Protein AF-F8IJ33-F1 (afdb_monomer_lite)

Foldseek 3Di:
DDEDFDPDPDDDQWDCPPPDTDGDDYDQQQADELVVLLVVLVVCLVVVHDDPVNLVSLLCSLSHHDPDSVVSLVSSLVSLVSPPDPVSSVSSLVSNLVRVPVRDDPVSVVVSVVSVVVVDVPVVVVVVVVVVVVVVVVVVVVVVVVVD

Organism: Alicyclobacillus acidocaldarius (strain 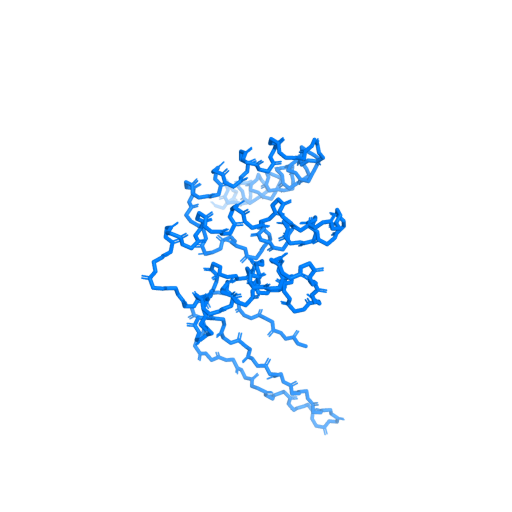Tc-4-1) (NCBI:txid1048834)

Structure (mmCIF, N/CA/C/O backbone):
data_AF-F8IJ33-F1
#
_entry.id   AF-F8IJ33-F1
#
loop_
_atom_site.group_PDB
_atom_site.id
_atom_site.type_symbol
_atom_site.label_atom_id
_atom_site.label_alt_id
_atom_site.label_comp_id
_atom_site.label_asym_id
_atom_site.label_entity_id
_atom_site.label_seq_id
_atom_site.pdbx_PDB_ins_code
_atom_site.Cartn_x
_atom_site.Cartn_y
_atom_site.Cartn_z
_atom_site.occupancy
_atom_site.B_iso_or_equiv
_atom_site.auth_seq_id
_atom_site.auth_comp_id
_atom_site.auth_asym_id
_atom_site.auth_atom_id
_atom_site.pdbx_PDB_model_num
ATOM 1 N N . MET A 1 1 ? 15.257 -14.973 -5.900 1.00 43.50 1 MET A N 1
ATOM 2 C CA . MET A 1 1 ? 14.514 -13.784 -6.366 1.00 43.50 1 MET A CA 1
ATOM 3 C C . MET A 1 1 ? 15.254 -12.565 -5.858 1.00 43.50 1 MET A C 1
ATOM 5 O O . MET A 1 1 ? 15.488 -12.499 -4.658 1.00 43.50 1 MET A O 1
ATOM 9 N N . VAL A 1 2 ? 15.665 -11.661 -6.744 1.00 46.25 2 VAL A N 1
ATOM 10 C CA . VAL A 1 2 ? 16.343 -10.414 -6.369 1.00 46.25 2 VAL A CA 1
ATOM 11 C C . VAL A 1 2 ? 15.430 -9.269 -6.791 1.00 46.25 2 VAL A C 1
ATOM 13 O O . VAL A 1 2 ? 15.011 -9.205 -7.944 1.00 46.25 2 VAL A O 1
ATOM 16 N N . LEU A 1 3 ? 15.061 -8.418 -5.836 1.00 44.53 3 LEU A N 1
ATOM 17 C CA . LEU A 1 3 ? 14.233 -7.240 -6.074 1.00 44.53 3 LEU A CA 1
ATOM 18 C C . LEU A 1 3 ? 15.138 -6.017 -6.169 1.00 44.53 3 LEU A C 1
ATOM 20 O O . LEU A 1 3 ? 15.855 -5.701 -5.222 1.00 44.53 3 LEU A O 1
ATOM 24 N N . TYR A 1 4 ? 15.076 -5.330 -7.305 1.00 48.44 4 TYR A N 1
ATOM 25 C CA . TYR A 1 4 ? 15.766 -4.065 -7.512 1.00 48.44 4 TYR A CA 1
ATOM 26 C C . TYR A 1 4 ? 14.774 -2.936 -7.248 1.00 48.44 4 TYR A C 1
ATOM 28 O O . TYR A 1 4 ? 13.715 -2.865 -7.872 1.00 48.44 4 TYR A O 1
ATOM 36 N N . HIS A 1 5 ? 15.121 -2.072 -6.302 1.00 41.69 5 HIS A N 1
ATOM 37 C CA . HIS A 1 5 ? 14.467 -0.789 -6.080 1.00 41.69 5 HIS A CA 1
ATOM 38 C C . HIS A 1 5 ? 15.508 0.303 -6.393 1.00 41.69 5 HIS A C 1
ATOM 40 O O . HIS A 1 5 ? 16.693 0.069 -6.150 1.00 41.69 5 HIS A O 1
ATOM 46 N N . ALA A 1 6 ? 15.073 1.421 -6.989 1.00 49.56 6 ALA A N 1
ATOM 47 C CA . ALA A 1 6 ? 15.847 2.465 -7.700 1.00 49.56 6 ALA A CA 1
ATOM 48 C C . ALA A 1 6 ? 15.898 2.309 -9.231 1.00 49.56 6 ALA A C 1
ATOM 50 O O . ALA A 1 6 ? 15.660 1.231 -9.773 1.00 49.56 6 ALA A O 1
ATOM 51 N N . SER A 1 7 ? 16.242 3.415 -9.908 1.00 45.44 7 SER A N 1
ATOM 52 C CA . SER A 1 7 ? 16.394 3.639 -11.360 1.00 45.44 7 SER A CA 1
ATOM 53 C C . SER A 1 7 ? 17.468 2.772 -12.046 1.00 45.44 7 SER A C 1
ATOM 55 O O . SER A 1 7 ? 18.279 3.266 -12.827 1.00 45.44 7 SER A O 1
ATOM 57 N N . ILE A 1 8 ? 17.516 1.480 -11.743 1.00 47.72 8 ILE A N 1
ATOM 58 C CA . ILE A 1 8 ? 18.382 0.499 -12.386 1.00 47.72 8 ILE A CA 1
ATOM 59 C C . ILE A 1 8 ? 17.578 -0.107 -13.533 1.00 47.72 8 ILE A C 1
ATOM 61 O O . ILE A 1 8 ? 16.567 -0.768 -13.317 1.00 47.72 8 ILE A O 1
ATOM 65 N N . SER A 1 9 ? 18.013 0.154 -14.763 1.00 47.69 9 SER A N 1
ATOM 66 C CA . SER A 1 9 ? 17.346 -0.283 -15.997 1.00 47.69 9 SER A CA 1
ATOM 67 C C . SER A 1 9 ? 17.804 -1.659 -16.494 1.00 47.69 9 SER A C 1
ATOM 69 O O . SER A 1 9 ? 17.198 -2.205 -17.412 1.00 47.69 9 SER A O 1
ATOM 71 N N . SER A 1 10 ? 18.852 -2.234 -15.895 1.00 43.72 10 SER A N 1
ATOM 72 C CA . SER A 1 10 ? 19.339 -3.582 -16.208 1.00 43.72 10 SER A CA 1
ATOM 73 C C . SER A 1 10 ? 20.261 -4.118 -15.111 1.00 43.72 10 SER A C 1
ATOM 75 O O . SER A 1 10 ? 21.110 -3.377 -14.616 1.00 43.72 10 SER A O 1
ATOM 77 N N . ALA A 1 11 ? 20.163 -5.410 -14.803 1.00 52.19 11 ALA A N 1
ATOM 78 C CA . ALA A 1 11 ? 21.151 -6.153 -14.023 1.00 52.19 11 ALA A CA 1
ATOM 79 C C . ALA A 1 11 ? 21.454 -7.493 -14.727 1.00 52.19 11 ALA A C 1
ATOM 81 O O . ALA A 1 11 ? 20.602 -7.971 -15.480 1.00 52.19 11 ALA A O 1
ATOM 82 N N . PRO A 1 12 ? 22.643 -8.100 -14.542 1.00 48.69 12 PRO A N 1
ATOM 83 C CA . PRO A 1 12 ? 22.993 -9.353 -15.211 1.00 48.69 12 PRO A CA 1
ATOM 84 C C . PRO A 1 12 ? 22.049 -10.488 -14.788 1.00 48.69 12 PRO A C 1
ATOM 86 O O . PRO A 1 12 ? 21.904 -10.762 -13.599 1.00 48.69 12 PRO A O 1
ATOM 89 N N . GLU A 1 13 ? 21.402 -11.138 -15.755 1.00 49.44 13 GLU A N 1
ATOM 90 C CA . GLU A 1 13 ? 20.425 -12.218 -15.519 1.00 49.44 13 GLU A CA 1
ATOM 91 C C . GLU A 1 13 ? 21.086 -13.579 -15.248 1.00 49.44 13 GLU A C 1
ATOM 93 O O . GLU A 1 13 ? 20.444 -14.482 -14.713 1.00 49.44 13 GLU A O 1
ATOM 98 N N . GLU A 1 14 ? 22.372 -13.733 -15.580 1.00 46.41 14 GLU A N 1
ATOM 99 C CA . GLU A 1 14 ? 23.134 -14.967 -15.386 1.00 46.41 14 GLU A CA 1
ATOM 100 C C . GLU A 1 14 ? 24.520 -14.685 -14.794 1.00 46.41 14 GLU A C 1
ATOM 102 O O . GLU A 1 14 ? 25.297 -13.888 -15.323 1.00 46.41 14 GLU A O 1
ATOM 107 N N . LEU A 1 15 ? 24.851 -15.394 -13.712 1.00 48.28 15 LEU A N 1
ATOM 108 C CA . LEU A 1 15 ? 26.221 -15.567 -13.237 1.00 48.28 15 LEU A CA 1
ATOM 109 C C . LEU A 1 15 ? 26.611 -17.035 -13.445 1.00 48.28 15 LEU A C 1
ATOM 111 O O . LEU A 1 15 ? 26.056 -17.935 -12.812 1.00 48.28 15 LEU A O 1
ATOM 115 N N . ASN A 1 16 ? 27.563 -17.272 -14.347 1.00 50.47 16 ASN A N 1
ATOM 116 C CA . ASN A 1 16 ? 28.103 -18.596 -14.640 1.00 50.47 16 ASN A CA 1
ATOM 117 C C . ASN A 1 16 ? 29.527 -18.704 -14.075 1.00 50.47 16 ASN A C 1
ATOM 119 O O . ASN A 1 16 ? 30.444 -18.060 -14.580 1.00 50.47 16 ASN A O 1
ATOM 123 N N . ILE A 1 17 ? 29.706 -19.521 -13.032 1.00 58.38 17 ILE A N 1
ATOM 124 C CA . ILE A 1 17 ? 31.014 -19.784 -12.397 1.00 58.38 17 ILE A CA 1
ATOM 125 C C . ILE A 1 17 ? 31.598 -21.153 -12.790 1.00 58.38 17 ILE A C 1
ATOM 127 O O . ILE A 1 17 ? 32.431 -21.714 -12.083 1.00 58.38 17 ILE A O 1
ATOM 131 N N . GLY A 1 18 ? 31.147 -21.726 -13.908 1.00 48.03 18 GLY A N 1
ATOM 132 C CA . GLY A 1 18 ? 31.645 -22.986 -14.466 1.00 48.03 18 GLY A CA 1
ATOM 133 C C . GLY A 1 18 ? 30.979 -24.248 -13.903 1.00 48.03 18 GLY A C 1
ATOM 134 O O . GLY A 1 18 ? 30.666 -25.148 -14.674 1.00 48.03 18 GLY A O 1
ATOM 135 N N . THR A 1 19 ? 30.711 -24.322 -12.594 1.00 47.31 19 THR A N 1
ATOM 136 C CA . THR A 1 19 ? 30.052 -25.485 -11.947 1.00 47.31 19 THR A CA 1
ATOM 137 C C . THR A 1 19 ? 28.622 -25.216 -11.476 1.00 47.31 19 THR A C 1
ATOM 139 O O . THR A 1 19 ? 27.920 -26.145 -11.081 1.00 47.31 19 THR A O 1
ATOM 142 N N . ALA A 1 20 ? 28.173 -23.962 -11.535 1.00 40.56 20 ALA A N 1
ATOM 143 C CA . ALA A 1 20 ? 26.824 -23.550 -11.175 1.00 40.56 20 ALA A CA 1
ATOM 144 C C . ALA A 1 20 ? 26.345 -22.435 -12.113 1.00 40.56 20 ALA A C 1
ATOM 146 O O . ALA A 1 20 ? 27.091 -21.498 -12.411 1.00 40.56 20 ALA A O 1
ATOM 147 N N . LEU A 1 21 ? 25.091 -22.550 -12.553 1.00 38.50 21 LEU A N 1
ATOM 148 C CA . LEU A 1 21 ? 24.371 -21.509 -13.276 1.00 38.50 21 LEU A CA 1
ATOM 149 C C . LEU A 1 21 ? 23.413 -20.833 -12.293 1.00 38.50 21 LEU A C 1
ATOM 151 O O . LEU A 1 21 ? 22.469 -21.462 -11.816 1.00 38.50 21 LEU A O 1
ATOM 155 N N . TYR A 1 22 ? 23.661 -19.564 -11.981 1.00 41.53 22 TYR A N 1
ATOM 156 C CA . TYR A 1 22 ? 22.757 -18.756 -11.170 1.00 41.53 22 TYR A CA 1
ATOM 157 C C . TYR A 1 22 ? 21.974 -17.822 -12.094 1.00 41.53 22 TYR A C 1
ATOM 159 O O . TYR A 1 22 ? 22.545 -16.876 -12.635 1.00 41.53 22 TYR A O 1
ATOM 167 N N . ARG A 1 23 ? 20.684 -18.117 -12.303 1.00 42.41 23 ARG A N 1
ATOM 168 C CA . ARG A 1 23 ? 19.761 -17.277 -13.078 1.00 42.41 23 ARG A CA 1
ATOM 169 C C . ARG A 1 23 ? 18.936 -16.407 -12.134 1.00 42.41 23 ARG A C 1
ATOM 171 O O . ARG A 1 23 ? 18.274 -16.925 -11.233 1.00 42.41 23 ARG A O 1
ATOM 178 N N . VAL A 1 24 ? 18.967 -15.098 -12.350 1.00 49.56 24 VAL A N 1
ATOM 179 C CA . VAL A 1 24 ? 18.178 -14.116 -11.603 1.00 49.56 24 VAL A CA 1
ATOM 180 C C . VAL A 1 24 ? 17.129 -13.531 -12.532 1.00 49.56 24 VAL A C 1
ATOM 182 O O . VAL A 1 24 ? 17.457 -12.866 -13.507 1.00 49.56 24 VAL A O 1
ATOM 185 N N . GLU A 1 25 ? 15.856 -13.757 -12.219 1.00 44.00 25 GLU A N 1
ATOM 186 C CA . GLU A 1 25 ? 14.770 -12.990 -12.828 1.00 44.00 25 GLU A CA 1
ATOM 187 C C . GLU A 1 25 ? 14.699 -11.619 -12.151 1.00 44.00 25 GLU A C 1
ATOM 189 O O . GLU A 1 25 ? 14.348 -11.507 -10.971 1.00 44.00 25 GLU A O 1
ATOM 194 N N . ASN A 1 26 ? 15.073 -10.583 -12.898 1.00 49.16 26 ASN A N 1
ATOM 195 C CA . ASN A 1 26 ? 15.037 -9.201 -12.439 1.00 49.16 26 ASN A CA 1
ATOM 196 C C . ASN A 1 26 ? 13.633 -8.634 -12.667 1.00 49.16 26 ASN A C 1
ATOM 198 O O . ASN A 1 26 ? 13.186 -8.491 -13.804 1.00 49.16 26 ASN A O 1
ATOM 202 N N . VAL A 1 27 ? 12.927 -8.294 -11.587 1.00 59.06 27 VAL A N 1
ATOM 203 C CA . VAL A 1 27 ? 11.617 -7.636 -11.677 1.00 59.06 27 VAL A CA 1
ATOM 204 C C . VAL A 1 27 ? 11.803 -6.132 -11.524 1.00 59.06 27 VAL A C 1
ATOM 206 O O . VAL A 1 27 ? 12.122 -5.643 -10.442 1.00 59.06 27 VAL A O 1
ATOM 209 N N . PHE A 1 28 ? 11.564 -5.392 -12.604 1.00 72.00 28 PHE A N 1
ATOM 210 C CA . PHE A 1 28 ? 11.573 -3.931 -12.600 1.00 72.00 28 PHE A CA 1
ATOM 211 C C . PHE A 1 28 ? 10.182 -3.409 -12.239 1.00 72.00 28 PHE A C 1
ATOM 213 O O . PHE A 1 28 ? 9.312 -3.293 -13.105 1.00 72.00 28 PHE A O 1
ATOM 220 N N . LEU A 1 29 ? 9.968 -3.084 -10.963 1.00 75.75 29 LEU A N 1
ATOM 221 C CA . LEU A 1 29 ? 8.664 -2.624 -10.469 1.00 75.75 29 LEU A CA 1
ATOM 222 C C . LEU A 1 29 ? 8.143 -1.397 -11.233 1.00 75.75 29 LEU A C 1
ATOM 224 O O . LEU A 1 29 ? 6.957 -1.345 -11.539 1.00 75.75 29 LEU A O 1
ATOM 228 N N . ALA A 1 30 ? 9.028 -0.498 -11.671 1.00 77.44 30 ALA A N 1
ATOM 229 C CA . ALA A 1 30 ? 8.680 0.676 -12.477 1.00 77.44 30 ALA A CA 1
ATOM 230 C C . ALA A 1 30 ? 7.985 0.358 -13.822 1.00 77.44 30 ALA A C 1
ATOM 232 O O . ALA A 1 30 ? 7.378 1.243 -14.422 1.00 77.44 30 ALA A O 1
ATOM 233 N N . HIS A 1 31 ? 8.051 -0.882 -14.317 1.00 83.19 31 HIS A N 1
ATOM 234 C CA . HIS A 1 31 ? 7.331 -1.310 -15.523 1.00 83.19 31 HIS A CA 1
ATOM 235 C C . HIS A 1 31 ? 5.987 -1.985 -15.219 1.00 83.19 31 HIS A C 1
ATOM 237 O O . HIS A 1 31 ? 5.145 -2.100 -16.117 1.00 83.19 31 HIS A O 1
ATOM 243 N N . VAL A 1 32 ? 5.770 -2.398 -13.970 1.00 86.94 32 VAL A N 1
ATOM 244 C CA . VAL A 1 32 ? 4.526 -3.010 -13.497 1.00 86.94 32 VAL A CA 1
ATOM 245 C C . VAL A 1 32 ? 3.464 -1.925 -13.328 1.00 86.94 32 VAL A C 1
ATOM 247 O O . VAL A 1 32 ? 3.763 -0.818 -12.889 1.00 86.94 32 VAL A O 1
ATOM 250 N N . ASN A 1 33 ? 2.222 -2.227 -13.704 1.00 94.00 33 ASN A N 1
ATOM 251 C CA . ASN A 1 33 ? 1.097 -1.307 -13.569 1.00 94.00 33 ASN A CA 1
ATOM 252 C C . ASN A 1 33 ? 0.592 -1.281 -12.116 1.00 94.00 33 ASN A C 1
ATOM 254 O O . ASN A 1 33 ? -0.059 -2.223 -11.667 1.00 94.00 33 ASN A O 1
ATOM 258 N N . GLY A 1 34 ? 0.906 -0.212 -11.384 1.00 94.00 34 GLY A N 1
ATOM 259 C CA . GLY A 1 34 ? 0.516 -0.057 -9.983 1.00 94.00 34 GLY A CA 1
ATOM 260 C C . GLY A 1 34 ? -0.969 0.238 -9.792 1.00 94.00 34 GLY A C 1
ATOM 261 O O . GLY A 1 34 ? -1.548 -0.208 -8.806 1.00 94.00 34 GLY A O 1
ATOM 262 N N . ASP A 1 35 ? -1.604 0.929 -10.742 1.00 97.06 35 ASP A N 1
ATOM 263 C CA . ASP A 1 35 ? -3.037 1.231 -10.666 1.00 97.06 35 ASP A CA 1
ATOM 264 C C . ASP A 1 35 ? -3.872 -0.050 -10.757 1.00 97.06 35 ASP A C 1
ATOM 266 O O . ASP A 1 35 ? -4.734 -0.291 -9.916 1.00 97.06 35 ASP A O 1
ATOM 270 N N . GLU A 1 36 ? -3.537 -0.918 -11.712 1.00 97.50 36 GLU A N 1
ATOM 271 C CA . GLU A 1 36 ? -4.165 -2.234 -11.871 1.00 97.50 36 GLU A CA 1
ATOM 272 C C . GLU A 1 36 ? -3.885 -3.146 -10.669 1.00 97.50 36 GLU A C 1
ATOM 274 O O . GLU A 1 36 ? -4.788 -3.820 -10.179 1.00 97.50 36 GLU A O 1
ATOM 279 N N . ALA A 1 37 ? -2.663 -3.117 -10.125 1.00 96.56 37 ALA A N 1
ATOM 280 C CA . ALA A 1 37 ? -2.335 -3.867 -8.915 1.00 96.56 37 ALA A CA 1
ATOM 281 C C . ALA A 1 37 ? -3.195 -3.436 -7.712 1.00 96.56 37 ALA A C 1
ATOM 283 O O . ALA A 1 37 ? -3.628 -4.285 -6.931 1.00 96.56 37 ALA A O 1
ATOM 284 N N . LEU A 1 38 ? -3.460 -2.133 -7.561 1.00 97.81 38 LEU A N 1
ATOM 285 C CA . LEU A 1 38 ? -4.349 -1.613 -6.520 1.00 97.81 38 LEU A CA 1
ATOM 286 C C . LEU A 1 38 ? -5.819 -1.958 -6.788 1.00 97.81 38 LEU A C 1
ATOM 288 O O . LEU A 1 38 ? -6.534 -2.283 -5.841 1.00 97.81 38 LEU A O 1
ATOM 292 N N . ASP A 1 39 ? -6.261 -1.940 -8.048 1.00 98.12 39 ASP A N 1
ATOM 293 C CA . ASP A 1 39 ? -7.615 -2.353 -8.436 1.00 98.12 39 ASP A CA 1
ATOM 294 C C . ASP A 1 39 ? -7.877 -3.828 -8.086 1.00 98.12 39 ASP A C 1
ATOM 296 O O . ASP A 1 39 ? -8.933 -4.154 -7.535 1.00 98.12 39 ASP A O 1
ATOM 300 N N . GLU A 1 40 ? -6.905 -4.711 -8.342 1.00 97.75 40 GLU A N 1
ATOM 301 C CA . GLU A 1 40 ? -6.968 -6.132 -7.976 1.00 97.75 40 GLU A CA 1
ATOM 302 C C . GLU A 1 40 ?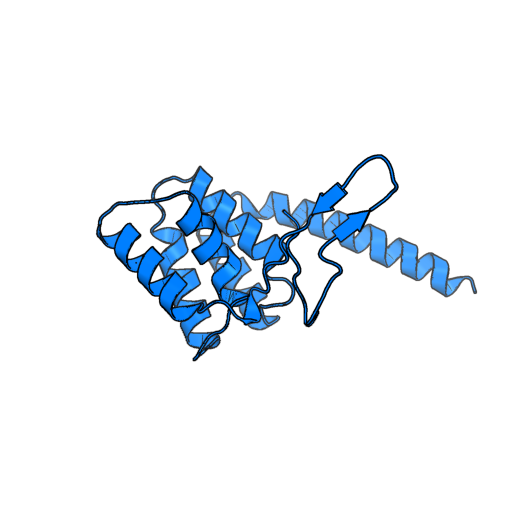 -7.068 -6.321 -6.455 1.00 97.75 40 GLU A C 1
ATOM 304 O O . GLU A 1 40 ? -7.950 -7.040 -5.979 1.00 97.75 40 GLU A O 1
ATOM 309 N N . VAL A 1 41 ? -6.214 -5.639 -5.681 1.00 97.94 41 VAL A N 1
ATOM 310 C CA . VAL A 1 41 ? -6.241 -5.694 -4.207 1.00 97.94 41 VAL A CA 1
ATOM 311 C C . VAL A 1 41 ? -7.586 -5.209 -3.668 1.00 97.94 41 VAL A C 1
ATOM 313 O O . VAL A 1 41 ? -8.192 -5.854 -2.814 1.00 97.94 41 VAL A O 1
ATOM 316 N N . GLU A 1 42 ? -8.084 -4.084 -4.177 1.00 98.00 42 GLU A N 1
ATOM 317 C CA . GLU A 1 42 ? -9.368 -3.517 -3.772 1.00 98.00 42 GLU A CA 1
ATOM 318 C C . GLU A 1 42 ? -10.544 -4.434 -4.138 1.00 98.00 42 GLU A C 1
ATOM 320 O O . GLU A 1 42 ? -11.519 -4.531 -3.391 1.00 98.00 42 GLU A O 1
ATOM 325 N N . HIS A 1 43 ? -10.478 -5.121 -5.280 1.00 97.81 43 HIS A N 1
ATOM 326 C CA . HIS A 1 43 ? -11.469 -6.123 -5.659 1.00 97.81 43 HIS A CA 1
ATOM 327 C C . HIS A 1 43 ? -11.449 -7.329 -4.709 1.00 97.81 43 HIS A C 1
ATOM 329 O O . HIS A 1 43 ? -12.497 -7.711 -4.188 1.00 97.81 43 HIS A O 1
ATOM 335 N N . HIS A 1 44 ? -10.270 -7.876 -4.404 1.00 97.81 44 HIS A N 1
ATOM 336 C CA . HIS A 1 44 ? -10.132 -8.993 -3.469 1.00 97.81 44 HIS A CA 1
ATOM 337 C C . HIS A 1 44 ? -10.634 -8.641 -2.066 1.00 97.81 44 HIS A C 1
ATOM 339 O O . HIS A 1 44 ? -11.424 -9.394 -1.493 1.00 97.81 44 HIS A O 1
ATOM 345 N N . LEU A 1 45 ? -10.271 -7.467 -1.544 1.00 96.75 45 LEU A N 1
ATOM 346 C CA . LEU A 1 45 ? -10.732 -7.003 -0.234 1.00 96.75 45 LEU A CA 1
ATOM 347 C C . LEU A 1 45 ? -12.258 -6.849 -0.173 1.00 96.75 45 LEU A C 1
ATOM 349 O O . LEU A 1 45 ? -12.868 -7.256 0.821 1.00 96.75 45 LEU A O 1
ATOM 353 N N . ARG A 1 46 ? -12.888 -6.330 -1.239 1.00 96.31 46 ARG A N 1
ATOM 354 C CA . ARG A 1 46 ? -14.356 -6.239 -1.351 1.00 96.31 46 ARG A CA 1
ATOM 355 C C . ARG A 1 46 ? -15.028 -7.610 -1.329 1.00 96.31 46 ARG A C 1
ATOM 357 O O . ARG A 1 46 ? -16.042 -7.772 -0.653 1.00 96.31 46 ARG A O 1
ATOM 364 N N . ASP A 1 47 ? -14.430 -8.597 -1.987 1.00 96.31 47 ASP A N 1
ATOM 365 C CA . ASP A 1 47 ? -14.910 -9.984 -1.996 1.00 96.31 47 ASP A CA 1
ATOM 366 C C . ASP A 1 47 ? -14.587 -10.745 -0.694 1.00 96.31 47 ASP A C 1
ATOM 368 O O . ASP A 1 47 ? -14.965 -11.907 -0.532 1.00 96.31 47 ASP A O 1
ATOM 372 N N . GLY A 1 48 ? -13.860 -10.127 0.244 1.00 94.38 48 GLY A N 1
ATOM 373 C CA . GLY A 1 48 ? -13.370 -10.786 1.455 1.00 94.38 48 GLY A CA 1
ATOM 374 C C . GLY A 1 48 ? -12.273 -11.823 1.195 1.00 94.38 48 GLY A C 1
ATOM 375 O O . GLY A 1 48 ? -12.031 -12.673 2.055 1.00 94.38 48 GLY A O 1
ATOM 376 N N . ARG A 1 49 ? -11.619 -11.760 0.031 1.00 95.50 49 ARG A N 1
ATOM 377 C CA . ARG A 1 49 ? -10.467 -12.580 -0.352 1.00 95.50 49 ARG A CA 1
ATOM 378 C C . ARG A 1 49 ? -9.161 -11.859 -0.007 1.00 95.50 49 ARG A C 1
ATOM 380 O O . ARG A 1 49 ? -9.087 -10.633 -0.013 1.00 95.50 49 ARG A O 1
ATOM 387 N N . TRP A 1 50 ? -8.130 -12.636 0.303 1.00 95.44 50 TRP A N 1
ATOM 388 C CA . TRP A 1 50 ? -6.767 -12.143 0.488 1.00 95.44 50 TRP A CA 1
ATOM 389 C C . TRP A 1 50 ? -5.786 -13.203 0.010 1.00 95.44 50 TRP A C 1
ATOM 391 O O . TRP A 1 50 ? -5.758 -14.312 0.548 1.00 95.44 50 TRP A O 1
ATOM 401 N N . GLU A 1 51 ? -4.994 -12.870 -0.999 1.00 93.06 51 GLU A N 1
ATOM 402 C CA . GLU A 1 51 ? -3.972 -13.752 -1.544 1.00 93.06 51 GLU A CA 1
ATOM 403 C C . GLU A 1 51 ? -2.572 -13.286 -1.125 1.00 93.06 51 GLU A C 1
ATOM 405 O O . GLU A 1 51 ? -2.325 -12.085 -0.997 1.00 93.06 51 GLU A O 1
ATOM 410 N N . PRO A 1 52 ? -1.586 -14.195 -1.005 1.00 87.06 52 PRO A N 1
ATOM 411 C CA . PRO A 1 52 ? -0.207 -13.812 -0.693 1.00 87.06 52 PRO A CA 1
ATOM 412 C C . PRO A 1 52 ? 0.389 -12.768 -1.652 1.00 87.06 52 PRO A C 1
ATOM 414 O O . PRO A 1 52 ? 1.288 -12.015 -1.271 1.00 87.06 52 PRO A O 1
ATOM 417 N N . ARG A 1 53 ? -0.104 -12.718 -2.899 1.00 90.19 53 ARG A N 1
ATOM 418 C CA . ARG A 1 53 ? 0.302 -11.731 -3.907 1.00 90.19 53 ARG A CA 1
ATOM 419 C C . ARG A 1 53 ? -0.242 -10.332 -3.609 1.00 90.19 53 ARG A C 1
ATOM 421 O O . ARG A 1 53 ? 0.439 -9.360 -3.923 1.00 90.19 53 ARG A O 1
ATOM 428 N N . ASP A 1 54 ? -1.398 -10.219 -2.961 1.00 95.38 54 ASP A N 1
ATOM 429 C CA . ASP A 1 54 ? -2.023 -8.936 -2.612 1.00 95.38 54 ASP A CA 1
ATOM 430 C C . ASP A 1 54 ? -1.184 -8.157 -1.606 1.00 95.38 54 ASP A C 1
ATOM 432 O O . ASP A 1 54 ? -1.042 -6.941 -1.725 1.00 95.38 54 ASP A O 1
ATOM 436 N N . ARG A 1 55 ? -0.515 -8.870 -0.694 1.00 92.62 55 ARG A N 1
ATOM 437 C CA . ARG A 1 55 ? 0.479 -8.286 0.210 1.00 92.62 55 ARG A CA 1
ATOM 438 C C . ARG A 1 55 ? 1.573 -7.541 -0.553 1.00 92.62 55 ARG A C 1
ATOM 440 O O . ARG A 1 55 ? 1.872 -6.395 -0.232 1.00 92.62 55 ARG A O 1
ATOM 447 N N . LEU A 1 56 ? 2.166 -8.187 -1.561 1.00 89.25 56 LEU A N 1
ATOM 448 C CA . LEU A 1 56 ? 3.242 -7.590 -2.356 1.00 89.25 56 LEU A CA 1
ATOM 449 C C . LEU A 1 56 ? 2.720 -6.472 -3.259 1.00 89.25 56 LEU A C 1
ATOM 451 O O . LEU A 1 56 ? 3.363 -5.431 -3.340 1.00 89.25 56 LEU A O 1
ATOM 455 N N . ARG A 1 57 ? 1.552 -6.656 -3.891 1.00 94.00 57 ARG A N 1
ATOM 456 C CA . ARG A 1 57 ? 0.892 -5.613 -4.693 1.00 94.00 57 ARG A CA 1
ATOM 457 C C . ARG A 1 57 ? 0.681 -4.345 -3.871 1.00 94.00 57 ARG A C 1
ATOM 459 O O . ARG A 1 57 ? 1.092 -3.275 -4.301 1.00 94.00 57 ARG A O 1
ATOM 466 N N . LEU A 1 58 ? 0.108 -4.474 -2.675 1.00 94.50 58 LEU A N 1
ATOM 467 C CA . LEU A 1 58 ? -0.203 -3.338 -1.813 1.00 94.50 58 LEU A CA 1
ATOM 468 C C . LEU A 1 58 ? 1.059 -2.677 -1.243 1.00 94.50 58 LEU A C 1
ATOM 470 O O . LEU A 1 58 ? 1.178 -1.456 -1.284 1.00 94.50 58 LEU A O 1
ATOM 474 N N . ALA A 1 59 ? 2.020 -3.465 -0.751 1.00 90.12 59 ALA A N 1
ATOM 475 C CA . ALA A 1 59 ? 3.250 -2.930 -0.165 1.00 90.12 59 ALA A CA 1
ATOM 476 C C . ALA A 1 59 ? 4.168 -2.253 -1.194 1.00 90.12 59 ALA A C 1
ATOM 478 O O . ALA A 1 59 ? 4.885 -1.310 -0.862 1.00 90.12 59 ALA A O 1
ATOM 479 N N . LEU A 1 60 ? 4.160 -2.730 -2.442 1.00 89.44 60 LEU A N 1
ATOM 480 C CA . LEU A 1 60 ? 5.045 -2.245 -3.500 1.00 89.44 60 LEU A CA 1
ATOM 481 C C . LEU A 1 60 ? 4.364 -1.303 -4.490 1.00 89.44 60 LEU A C 1
ATOM 483 O O . LEU A 1 60 ? 5.058 -0.805 -5.369 1.00 89.44 60 LEU A O 1
ATOM 487 N N . ALA A 1 61 ? 3.063 -1.024 -4.365 1.00 92.94 61 ALA A N 1
ATOM 488 C CA . ALA A 1 61 ? 2.319 -0.194 -5.320 1.00 92.94 61 ALA A CA 1
ATOM 489 C C . ALA A 1 61 ? 3.002 1.153 -5.602 1.00 92.94 61 ALA A C 1
ATOM 491 O O . ALA A 1 61 ? 3.080 1.582 -6.749 1.00 92.94 61 ALA A O 1
ATOM 492 N N . MET A 1 62 ? 3.576 1.780 -4.571 1.00 89.75 62 MET A N 1
ATOM 493 C CA . MET A 1 62 ? 4.277 3.063 -4.699 1.00 89.75 62 MET A CA 1
ATOM 494 C C . MET A 1 62 ? 5.587 2.972 -5.497 1.00 89.75 62 MET A C 1
ATOM 496 O O . MET A 1 62 ? 6.041 3.973 -6.036 1.00 89.75 62 MET A O 1
ATOM 500 N N . ASN A 1 63 ? 6.170 1.778 -5.615 1.00 87.44 63 ASN A N 1
ATOM 501 C CA . ASN A 1 63 ? 7.346 1.498 -6.443 1.00 87.44 63 ASN A CA 1
ATOM 502 C C . ASN A 1 63 ? 6.979 1.096 -7.889 1.00 87.44 63 ASN A C 1
ATOM 504 O O . ASN A 1 63 ? 7.870 0.813 -8.692 1.00 87.44 63 ASN A O 1
ATOM 508 N N . MET A 1 64 ? 5.686 1.014 -8.217 1.00 90.12 64 MET A N 1
ATOM 509 C CA . MET A 1 64 ? 5.192 0.635 -9.543 1.00 90.12 64 MET A CA 1
ATOM 510 C C . MET A 1 64 ? 4.897 1.860 -10.416 1.00 90.12 64 MET A C 1
ATOM 512 O O . MET A 1 64 ? 4.928 2.999 -9.951 1.00 90.12 64 MET A O 1
ATOM 516 N N . ARG A 1 65 ? 4.590 1.648 -11.702 1.00 92.50 65 ARG A N 1
ATOM 517 C CA . ARG A 1 65 ? 4.119 2.733 -12.571 1.00 92.50 65 ARG A CA 1
ATOM 518 C C . ARG A 1 65 ? 2.728 3.172 -12.126 1.00 92.50 65 ARG A C 1
ATOM 520 O O . ARG A 1 65 ? 1.794 2.375 -12.184 1.00 92.50 65 ARG A O 1
ATOM 527 N N . LEU A 1 66 ? 2.597 4.437 -11.749 1.00 93.69 66 LEU A N 1
ATOM 528 C CA . LEU A 1 66 ? 1.347 5.040 -11.293 1.00 93.69 66 LEU A CA 1
ATOM 529 C C . LEU A 1 66 ? 0.974 6.202 -12.208 1.00 93.69 66 LEU A C 1
ATOM 531 O O . LEU A 1 66 ? 1.832 7.008 -12.567 1.00 93.69 66 LEU A O 1
ATOM 535 N N . SER A 1 67 ? -0.300 6.296 -12.575 1.00 94.75 67 SER A N 1
ATOM 536 C CA . SER A 1 67 ? -0.818 7.439 -13.335 1.00 94.75 67 SER A CA 1
ATOM 537 C C . SER A 1 67 ? -0.956 8.701 -12.473 1.00 94.75 67 SER A C 1
ATOM 539 O O . SER A 1 67 ? -0.719 9.803 -12.965 1.00 94.75 67 SER A O 1
ATOM 541 N N . ASP A 1 68 ? -1.260 8.541 -11.181 1.00 95.19 68 ASP A N 1
ATOM 542 C CA . ASP A 1 68 ? -1.277 9.609 -10.173 1.00 95.19 68 ASP A CA 1
ATOM 543 C C . ASP A 1 68 ? -0.724 9.089 -8.828 1.00 95.19 68 ASP A C 1
ATOM 545 O O . ASP A 1 68 ? -1.448 8.440 -8.063 1.00 95.19 68 ASP A O 1
ATOM 549 N N . PRO A 1 69 ? 0.556 9.366 -8.513 1.00 90.88 69 PRO A N 1
ATOM 550 C CA . PRO A 1 69 ? 1.190 8.908 -7.277 1.00 90.88 69 PRO A CA 1
ATOM 551 C C . PRO A 1 69 ? 0.518 9.409 -5.993 1.00 90.88 69 PRO A C 1
ATOM 553 O O . PRO A 1 69 ? 0.497 8.694 -4.992 1.00 90.88 69 PRO A O 1
ATOM 556 N N . SER A 1 70 ? -0.047 10.619 -5.998 1.00 90.38 70 SER A N 1
ATOM 557 C CA . SER A 1 70 ? -0.706 11.187 -4.817 1.00 90.38 70 SER A CA 1
ATOM 558 C C . SER A 1 70 ? -2.015 10.459 -4.533 1.00 90.38 70 SER A C 1
ATOM 560 O O . SER A 1 70 ? -2.250 10.014 -3.408 1.00 90.38 70 SER A O 1
ATOM 562 N N . ARG A 1 71 ? -2.830 10.247 -5.573 1.00 95.00 71 ARG A N 1
ATOM 563 C CA . ARG A 1 71 ? -4.066 9.466 -5.458 1.00 95.00 71 ARG A CA 1
ATOM 564 C C . ARG A 1 71 ? -3.783 8.013 -5.087 1.00 95.00 71 ARG A C 1
ATOM 566 O O . ARG A 1 71 ? -4.494 7.446 -4.261 1.00 95.00 71 ARG A O 1
ATOM 573 N N . ALA A 1 72 ? -2.756 7.401 -5.672 1.00 94.88 72 ALA A N 1
ATOM 574 C CA . ALA A 1 72 ? -2.353 6.038 -5.340 1.00 94.88 72 ALA A CA 1
ATOM 575 C C . ALA A 1 72 ? -1.936 5.908 -3.869 1.00 94.88 72 ALA A C 1
ATOM 577 O O . ALA A 1 72 ? -2.325 4.951 -3.202 1.00 94.88 72 ALA A O 1
ATOM 578 N N . PHE A 1 73 ? -1.223 6.900 -3.335 1.00 92.75 73 PHE A N 1
ATOM 579 C CA . PHE A 1 73 ? -0.860 6.937 -1.924 1.00 92.75 73 PHE A CA 1
ATOM 580 C C . PHE A 1 73 ? -2.094 6.986 -1.007 1.00 92.75 73 PHE A C 1
ATOM 582 O O . PHE A 1 73 ? -2.181 6.211 -0.053 1.00 92.75 73 PHE A O 1
ATOM 589 N N . ASP A 1 74 ? -3.086 7.824 -1.324 1.00 94.00 74 ASP A N 1
ATOM 590 C CA . ASP A 1 74 ? -4.356 7.856 -0.585 1.00 94.00 74 ASP A CA 1
ATOM 591 C C . ASP A 1 74 ? -5.097 6.512 -0.652 1.0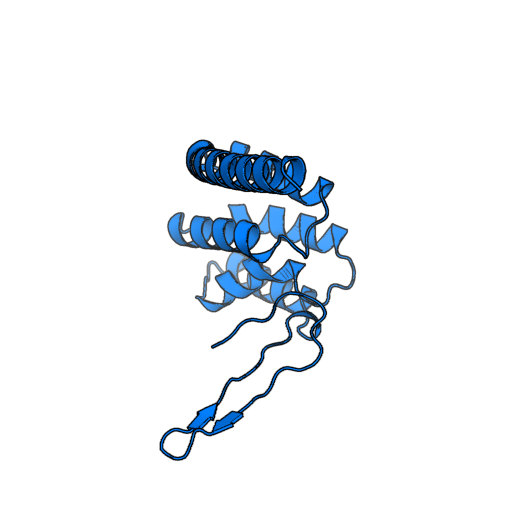0 94.00 74 ASP A C 1
ATOM 593 O O . ASP A 1 74 ? -5.620 6.034 0.360 1.00 94.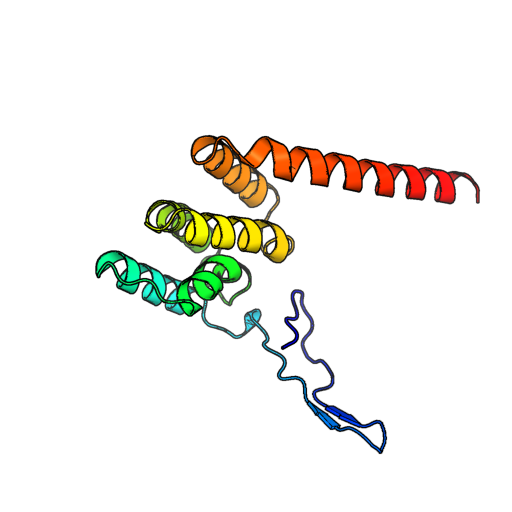00 74 ASP A O 1
ATOM 597 N N . ARG A 1 75 ? -5.094 5.855 -1.822 1.00 96.19 75 ARG A N 1
ATOM 598 C CA . ARG A 1 75 ? -5.664 4.509 -1.983 1.00 96.19 75 ARG A CA 1
ATOM 599 C C . ARG A 1 75 ? -4.958 3.502 -1.082 1.00 96.19 75 ARG A C 1
ATOM 601 O O . ARG A 1 75 ? -5.634 2.810 -0.326 1.00 96.19 75 ARG A O 1
ATOM 608 N N . VAL A 1 76 ? -3.626 3.455 -1.102 1.00 94.56 76 VAL A N 1
ATOM 609 C CA . VAL A 1 76 ? -2.824 2.560 -0.250 1.00 94.56 76 VAL A CA 1
ATOM 610 C C . VAL A 1 76 ? -3.184 2.753 1.225 1.00 94.56 76 VAL A C 1
ATOM 612 O O . VAL A 1 76 ? -3.511 1.777 1.904 1.00 94.56 76 VAL A O 1
ATOM 615 N N . LEU A 1 77 ? -3.219 4.001 1.707 1.00 91.62 77 LEU A N 1
ATOM 616 C CA . LEU A 1 77 ? -3.605 4.310 3.088 1.00 91.62 77 LEU A CA 1
ATOM 617 C C . LEU A 1 77 ? -5.025 3.842 3.427 1.00 91.62 77 LEU A C 1
ATOM 619 O O . LEU A 1 77 ? -5.261 3.362 4.532 1.00 91.62 77 LEU A O 1
ATOM 623 N N . SER A 1 78 ? -5.963 3.944 2.485 1.00 93.38 78 SER A N 1
ATOM 624 C CA . SER A 1 78 ? -7.343 3.494 2.693 1.00 93.38 78 SER A CA 1
ATOM 625 C C . SER A 1 78 ? -7.502 1.968 2.688 1.00 93.38 78 SER A C 1
ATOM 627 O O . SER A 1 78 ? -8.415 1.450 3.333 1.00 93.38 78 SER A O 1
ATOM 629 N N . LEU A 1 79 ? -6.631 1.237 1.981 1.00 95.62 79 LEU A N 1
ATOM 630 C CA . LEU A 1 79 ? -6.715 -0.218 1.813 1.00 95.62 79 LEU A CA 1
ATOM 631 C C . LEU A 1 79 ? -6.048 -0.982 2.962 1.00 95.62 79 LEU A C 1
ATOM 633 O O . LEU A 1 79 ? -6.562 -2.022 3.371 1.00 95.62 79 LEU A O 1
ATOM 637 N N . ILE A 1 80 ? -4.953 -0.466 3.534 1.00 92.19 80 ILE A N 1
ATOM 638 C CA . ILE A 1 80 ? -4.246 -1.117 4.655 1.00 92.19 80 ILE A CA 1
ATOM 639 C C . ILE A 1 80 ? -5.195 -1.483 5.818 1.00 92.19 80 ILE A C 1
ATOM 641 O O . ILE A 1 80 ? -5.169 -2.637 6.249 1.00 92.19 80 ILE A O 1
ATOM 645 N N . PRO A 1 81 ? -6.073 -0.589 6.326 1.00 90.25 81 PRO A N 1
ATOM 646 C CA . PRO A 1 81 ? -6.998 -0.925 7.412 1.00 90.25 81 PRO A CA 1
ATOM 647 C C . PRO A 1 81 ? -7.962 -2.072 7.089 1.00 90.25 81 PRO A C 1
ATOM 649 O O . PRO A 1 81 ? -8.429 -2.741 8.011 1.00 90.25 81 PRO A O 1
ATOM 652 N N . GLN A 1 82 ? -8.259 -2.297 5.806 1.00 94.00 82 GLN A N 1
ATOM 653 C CA . GLN A 1 82 ? -9.248 -3.271 5.340 1.00 94.00 82 GLN A CA 1
ATOM 654 C C . GLN A 1 82 ? -8.704 -4.707 5.323 1.00 94.00 82 GLN A C 1
ATOM 656 O O . GLN A 1 82 ? -9.486 -5.661 5.283 1.00 94.00 82 GLN A O 1
ATOM 661 N N . VAL A 1 83 ? -7.381 -4.887 5.405 1.00 92.56 83 VAL A N 1
ATOM 662 C CA . VAL A 1 83 ? -6.757 -6.208 5.544 1.00 92.56 83 VAL A CA 1
ATOM 663 C C . VAL A 1 83 ? -7.139 -6.801 6.904 1.00 92.56 83 VAL A C 1
ATOM 665 O O . VAL A 1 83 ? -6.709 -6.331 7.957 1.00 92.56 83 VAL A O 1
ATOM 668 N N . ARG A 1 84 ? -7.984 -7.839 6.892 1.00 89.94 84 ARG A N 1
ATOM 669 C CA . ARG A 1 84 ? -8.602 -8.390 8.114 1.00 89.94 84 ARG A CA 1
ATOM 670 C C . ARG A 1 84 ? -7.612 -9.097 9.035 1.00 89.94 84 ARG A C 1
ATOM 672 O O . ARG A 1 84 ? -7.769 -9.023 10.249 1.00 89.94 84 ARG A O 1
ATOM 679 N N . ASN A 1 85 ? -6.639 -9.811 8.467 1.00 89.44 85 ASN A N 1
ATOM 680 C CA . ASN A 1 85 ? -5.639 -10.539 9.242 1.00 89.44 85 ASN A CA 1
ATOM 681 C C . ASN A 1 85 ? -4.586 -9.547 9.778 1.00 89.44 85 ASN A C 1
ATOM 683 O O . ASN A 1 85 ? -3.871 -8.949 8.970 1.00 89.44 85 ASN A O 1
ATOM 687 N N . PRO A 1 86 ? -4.456 -9.380 11.109 1.00 84.69 86 PRO A N 1
ATOM 688 C CA . PRO A 1 86 ? -3.516 -8.427 11.692 1.00 84.69 86 PRO A CA 1
ATOM 689 C C . PRO A 1 86 ? -2.057 -8.679 11.301 1.00 84.69 86 PRO A C 1
ATOM 691 O O . PRO A 1 86 ? -1.351 -7.713 11.038 1.00 84.69 86 PRO A O 1
ATOM 694 N N . SER A 1 87 ? -1.626 -9.941 11.202 1.00 85.31 87 SER A N 1
ATOM 695 C CA . SER A 1 87 ? -0.249 -10.300 10.834 1.00 85.31 87 SER A CA 1
ATOM 696 C C . SER A 1 87 ? 0.049 -10.004 9.364 1.00 85.31 87 SER A C 1
ATOM 698 O O . SER A 1 87 ? 1.101 -9.470 9.041 1.00 85.31 87 SER A O 1
ATOM 700 N N . GLU A 1 88 ? -0.890 -10.290 8.458 1.00 91.06 88 GLU A N 1
ATOM 701 C CA . GLU A 1 88 ? -0.744 -9.920 7.038 1.00 91.06 88 GLU A CA 1
ATOM 702 C C . GLU A 1 88 ? -0.663 -8.406 6.868 1.00 91.06 88 GLU A C 1
ATOM 704 O O . GLU A 1 88 ? 0.157 -7.885 6.115 1.00 91.06 88 GLU A O 1
ATOM 709 N N . ARG A 1 89 ? -1.503 -7.692 7.613 1.00 89.25 89 ARG A N 1
ATOM 710 C CA . ARG A 1 89 ? -1.541 -6.240 7.597 1.00 89.25 89 ARG A CA 1
ATOM 711 C C . ARG A 1 89 ? -0.244 -5.630 8.136 1.00 89.25 89 ARG A C 1
ATOM 713 O O . ARG A 1 89 ? 0.267 -4.688 7.541 1.00 89.25 89 ARG A O 1
ATOM 720 N N . GLU A 1 90 ? 0.308 -6.185 9.211 1.00 83.12 90 GLU A N 1
ATOM 721 C CA . GLU A 1 90 ? 1.623 -5.812 9.740 1.00 83.12 90 GLU A CA 1
ATOM 722 C C . GLU A 1 90 ? 2.726 -6.038 8.700 1.00 83.12 90 GLU A C 1
ATOM 724 O O . GLU A 1 90 ? 3.505 -5.130 8.430 1.00 83.12 90 GLU A O 1
ATOM 729 N N . LEU A 1 91 ? 2.725 -7.187 8.016 1.00 85.50 91 LEU A N 1
ATOM 730 C CA . LEU A 1 91 ? 3.692 -7.473 6.953 1.00 85.50 91 LEU A CA 1
ATOM 731 C C . LEU A 1 91 ? 3.607 -6.480 5.785 1.00 85.50 91 LEU A C 1
ATOM 733 O O . LEU A 1 91 ? 4.644 -6.092 5.249 1.00 85.50 91 LEU A O 1
ATOM 737 N N . VAL A 1 92 ? 2.400 -6.057 5.389 1.00 89.81 92 VAL A N 1
ATOM 738 C CA . VAL A 1 92 ? 2.220 -4.994 4.381 1.00 89.81 92 VAL A CA 1
ATOM 739 C C . VAL A 1 92 ? 2.867 -3.696 4.853 1.00 89.81 92 VAL A C 1
ATOM 741 O O . VAL A 1 92 ? 3.591 -3.061 4.090 1.00 89.81 92 VAL A O 1
ATOM 744 N N . VAL A 1 93 ? 2.620 -3.308 6.105 1.00 84.12 93 VAL A N 1
ATOM 745 C CA . VAL A 1 93 ? 3.149 -2.070 6.687 1.00 84.12 93 VAL A CA 1
ATOM 746 C C . VAL A 1 93 ? 4.672 -2.101 6.764 1.00 84.12 93 VAL A C 1
ATOM 748 O O . VAL A 1 93 ? 5.315 -1.159 6.304 1.00 84.12 93 VAL A O 1
ATOM 751 N N . SER A 1 94 ? 5.252 -3.180 7.290 1.00 81.44 94 SER A N 1
ATOM 752 C CA . SER A 1 94 ? 6.703 -3.347 7.367 1.00 81.44 94 SER A CA 1
ATOM 753 C C . SER A 1 94 ? 7.330 -3.284 5.978 1.00 81.44 94 SER A C 1
ATOM 755 O O . SER A 1 94 ? 8.275 -2.531 5.767 1.00 81.44 94 SER A O 1
ATOM 757 N N . ALA A 1 95 ? 6.761 -3.991 4.998 1.00 82.44 95 ALA A N 1
ATOM 758 C CA . ALA A 1 95 ? 7.264 -3.963 3.630 1.00 82.44 95 ALA A CA 1
ATOM 759 C C . ALA A 1 95 ? 7.149 -2.569 2.989 1.00 82.44 95 ALA A C 1
ATOM 761 O O . ALA A 1 95 ? 8.087 -2.135 2.329 1.00 82.44 95 ALA A O 1
ATOM 762 N N . LEU A 1 96 ? 6.053 -1.838 3.211 1.00 82.88 96 LEU A N 1
ATOM 763 C CA . LEU A 1 96 ? 5.891 -0.470 2.712 1.00 82.88 96 LEU A CA 1
ATOM 764 C C . LEU A 1 96 ? 6.908 0.498 3.339 1.00 82.88 96 LEU A C 1
ATOM 766 O O . LEU A 1 96 ? 7.403 1.387 2.652 1.00 82.88 96 LEU A O 1
ATOM 770 N N . LEU A 1 97 ? 7.239 0.330 4.623 1.00 76.25 97 LEU A N 1
ATOM 771 C CA . LEU A 1 97 ? 8.243 1.150 5.304 1.00 76.25 97 LEU A CA 1
ATOM 772 C C . LEU A 1 97 ? 9.663 0.833 4.829 1.00 76.25 97 LEU A C 1
ATOM 774 O O . LEU A 1 97 ? 10.408 1.757 4.526 1.00 76.25 97 LEU A O 1
ATOM 778 N N . THR A 1 98 ? 10.019 -0.448 4.726 1.00 75.38 98 THR A N 1
ATOM 779 C CA . THR A 1 98 ? 11.368 -0.881 4.334 1.00 75.38 98 THR A CA 1
ATOM 780 C C . THR A 1 98 ? 11.632 -0.690 2.840 1.00 75.38 98 THR A C 1
ATOM 782 O O . THR A 1 98 ? 12.739 -0.343 2.450 1.00 75.38 98 THR A O 1
ATOM 785 N N . LEU A 1 99 ? 10.632 -0.920 1.984 1.00 71.88 99 LEU A N 1
ATOM 786 C CA . LEU A 1 99 ? 10.797 -0.906 0.524 1.00 71.88 99 LEU A CA 1
ATOM 787 C C . LEU A 1 99 ? 10.266 0.380 -0.124 1.00 71.88 99 LEU A C 1
ATOM 789 O O . LEU A 1 99 ? 10.505 0.621 -1.304 1.00 71.88 99 LEU A O 1
ATOM 793 N N . GLY A 1 100 ? 9.528 1.213 0.613 1.00 65.75 100 GLY A N 1
ATOM 794 C CA . GLY A 1 100 ? 8.994 2.490 0.131 1.00 65.75 100 GLY A CA 1
ATOM 795 C C . GLY A 1 100 ? 9.949 3.677 0.281 1.00 65.75 100 GLY A C 1
ATOM 796 O O . GLY A 1 100 ? 9.594 4.782 -0.131 1.00 65.75 100 GLY A O 1
ATOM 797 N N . GLU A 1 101 ? 11.151 3.488 0.842 1.00 61.72 101 GLU A N 1
ATOM 798 C CA . GLU A 1 101 ? 12.093 4.578 1.144 1.00 61.72 101 GLU A CA 1
ATOM 799 C C . GLU A 1 101 ? 12.547 5.389 -0.071 1.00 61.72 101 GLU A C 1
ATOM 801 O O . GLU A 1 101 ? 12.964 6.530 0.088 1.00 61.72 101 GLU A O 1
ATOM 806 N N . GLN A 1 102 ? 12.453 4.860 -1.287 1.00 63.94 102 GLN A N 1
ATOM 807 C CA . GLN A 1 102 ? 12.778 5.620 -2.499 1.00 63.94 102 GLN A CA 1
ATOM 808 C C . GLN A 1 102 ? 11.539 6.089 -3.268 1.00 63.94 102 GLN A C 1
ATOM 810 O O . GLN A 1 102 ? 11.629 7.020 -4.063 1.00 63.94 102 GLN A O 1
ATOM 815 N N . ALA A 1 103 ? 10.382 5.476 -3.011 1.00 71.44 103 ALA A N 1
ATOM 816 C CA . ALA A 1 103 ? 9.130 5.760 -3.706 1.00 71.44 103 ALA A CA 1
ATOM 817 C C . ALA A 1 103 ? 8.281 6.850 -3.038 1.00 71.44 103 ALA A C 1
ATOM 819 O O . ALA A 1 103 ? 7.496 7.520 -3.704 1.00 71.44 103 ALA A O 1
ATOM 820 N N . LEU A 1 104 ? 8.406 7.016 -1.720 1.00 76.94 104 LEU A N 1
ATOM 821 C CA . LEU A 1 104 ? 7.615 7.978 -0.956 1.00 76.94 104 LEU A CA 1
ATOM 822 C C . LEU A 1 104 ? 8.369 9.295 -0.784 1.00 76.94 104 LEU A C 1
ATOM 824 O O . LEU A 1 104 ? 9.534 9.287 -0.380 1.00 76.94 104 LEU A O 1
ATOM 828 N N . SER A 1 105 ? 7.689 10.427 -0.974 1.00 82.81 105 SER A N 1
ATOM 829 C CA . SER A 1 105 ? 8.205 11.731 -0.541 1.00 82.81 105 SER A CA 1
ATOM 830 C C . SER A 1 105 ? 8.308 11.812 0.989 1.00 82.81 105 SER A C 1
ATOM 832 O O . SER A 1 105 ? 7.667 11.042 1.708 1.00 82.81 105 SER A O 1
ATOM 834 N N . GLU A 1 106 ? 9.082 12.762 1.522 1.00 80.19 106 GLU A N 1
ATOM 835 C CA . GLU A 1 106 ? 9.146 12.995 2.976 1.00 80.19 106 GLU A CA 1
ATOM 836 C C . GLU A 1 106 ? 7.762 13.250 3.593 1.00 80.19 106 GLU A C 1
ATOM 838 O O . GLU A 1 106 ? 7.431 12.699 4.644 1.00 80.19 106 GLU A O 1
ATOM 843 N N . GLU A 1 107 ? 6.921 14.033 2.915 1.00 84.19 107 GLU A N 1
ATOM 844 C CA . GLU A 1 107 ? 5.561 14.323 3.368 1.00 84.19 107 GLU A CA 1
ATOM 845 C C . GLU A 1 107 ? 4.705 13.051 3.429 1.00 84.19 107 GLU A C 1
ATOM 847 O O . GLU A 1 107 ? 4.045 12.790 4.440 1.00 84.19 107 GLU A O 1
ATOM 852 N N . GLN A 1 108 ? 4.766 12.217 2.387 1.00 83.19 108 GLN A N 1
ATOM 853 C CA . GLN A 1 108 ? 4.068 10.934 2.345 1.00 83.19 108 GLN A CA 1
ATOM 854 C C . GLN A 1 108 ? 4.575 9.988 3.437 1.00 83.19 108 GLN A C 1
ATOM 856 O O . GLN A 1 108 ? 3.770 9.337 4.098 1.00 83.19 108 GLN A O 1
ATOM 861 N N . ARG A 1 109 ? 5.883 9.958 3.717 1.00 80.88 109 ARG A N 1
ATOM 862 C CA . ARG A 1 109 ? 6.441 9.170 4.831 1.00 80.88 109 ARG A CA 1
ATOM 863 C C . ARG A 1 109 ? 5.923 9.655 6.176 1.00 80.88 109 ARG A C 1
ATOM 865 O O . ARG A 1 109 ? 5.494 8.844 6.992 1.00 80.88 109 ARG A O 1
ATOM 872 N N . LEU A 1 110 ? 5.934 10.964 6.419 1.00 82.94 110 LEU A N 1
ATOM 873 C CA . LEU A 1 110 ? 5.430 11.542 7.665 1.00 82.94 110 LEU A CA 1
ATOM 874 C C . LEU A 1 110 ? 3.938 11.269 7.851 1.00 82.94 110 LEU A C 1
ATOM 876 O O . LEU A 1 110 ? 3.502 10.994 8.971 1.00 82.94 110 LEU A O 1
ATOM 880 N N . ARG A 1 111 ? 3.155 11.340 6.772 1.00 85.12 111 ARG A N 1
ATOM 881 C CA . ARG A 1 111 ? 1.725 11.030 6.800 1.00 85.12 111 ARG A CA 1
ATOM 882 C C . ARG A 1 111 ? 1.482 9.542 7.031 1.00 85.12 111 ARG A C 1
ATOM 884 O O . ARG A 1 111 ? 0.725 9.208 7.934 1.00 85.12 111 ARG A O 1
ATOM 891 N N . LEU A 1 112 ? 2.188 8.664 6.319 1.00 81.44 112 LEU A N 1
ATOM 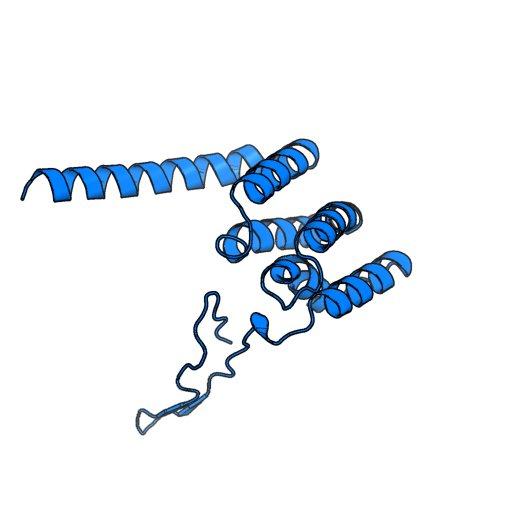892 C CA . LEU A 1 112 ? 2.138 7.218 6.536 1.00 81.44 112 LEU A CA 1
ATOM 893 C C . LEU A 1 112 ? 2.460 6.880 7.996 1.00 81.44 112 LEU A C 1
ATOM 895 O O . LEU A 1 112 ? 1.673 6.220 8.659 1.00 81.44 112 LEU A O 1
ATOM 899 N N . ARG A 1 113 ? 3.559 7.409 8.545 1.00 78.12 113 ARG A N 1
ATOM 900 C CA . ARG A 1 113 ? 3.937 7.207 9.954 1.00 78.12 113 ARG A CA 1
ATOM 901 C C . ARG A 1 113 ? 2.856 7.668 10.932 1.00 78.12 113 ARG A C 1
ATOM 903 O O . ARG A 1 113 ? 2.618 6.988 11.928 1.00 78.12 113 ARG A O 1
ATOM 910 N N . ARG A 1 114 ? 2.208 8.808 10.670 1.00 81.69 114 ARG A N 1
ATOM 911 C CA . ARG A 1 114 ? 1.102 9.318 11.498 1.00 81.69 114 ARG A CA 1
ATOM 912 C C . ARG A 1 114 ? -0.105 8.385 11.469 1.00 81.69 114 ARG A C 1
ATOM 914 O O . ARG A 1 114 ? -0.576 7.995 12.532 1.00 81.69 114 ARG A O 1
ATOM 921 N N . GLU A 1 115 ? -0.562 7.999 10.281 1.00 77.75 115 GLU A N 1
ATOM 922 C CA . GLU A 1 115 ? -1.701 7.083 10.128 1.00 77.75 115 GLU A CA 1
ATOM 923 C C . GLU A 1 115 ? -1.422 5.732 10.783 1.00 77.75 115 GLU A C 1
ATOM 925 O O . GLU A 1 115 ? -2.231 5.201 11.540 1.00 77.75 115 GLU A O 1
ATOM 930 N N . LEU A 1 116 ? -0.218 5.212 10.575 1.00 73.88 116 LEU A N 1
ATOM 931 C CA . LEU A 1 116 ? 0.202 3.958 11.160 1.00 73.88 116 LEU A CA 1
ATOM 932 C C . LEU A 1 116 ? 0.271 4.017 12.694 1.00 73.88 116 LEU A C 1
ATOM 934 O O . LEU A 1 116 ? -0.212 3.099 13.349 1.00 73.88 116 LEU A O 1
ATOM 938 N N . ARG A 1 117 ? 0.792 5.098 13.286 1.00 72.94 117 ARG A N 1
ATOM 939 C CA . ARG A 1 117 ? 0.788 5.299 14.748 1.00 72.94 117 ARG A CA 1
ATOM 940 C C . ARG A 1 117 ? -0.635 5.348 15.316 1.00 72.94 117 ARG A C 1
ATOM 942 O O . ARG A 1 117 ? -0.880 4.833 16.403 1.00 72.94 117 ARG A O 1
ATOM 949 N N . ASN A 1 118 ? -1.577 5.933 14.576 1.00 69.56 118 ASN A N 1
ATOM 950 C CA . ASN A 1 118 ? -2.988 5.949 14.966 1.00 69.56 118 ASN A CA 1
ATOM 951 C C . ASN A 1 118 ? -3.614 4.544 14.908 1.00 69.56 118 ASN A C 1
ATOM 953 O O . AS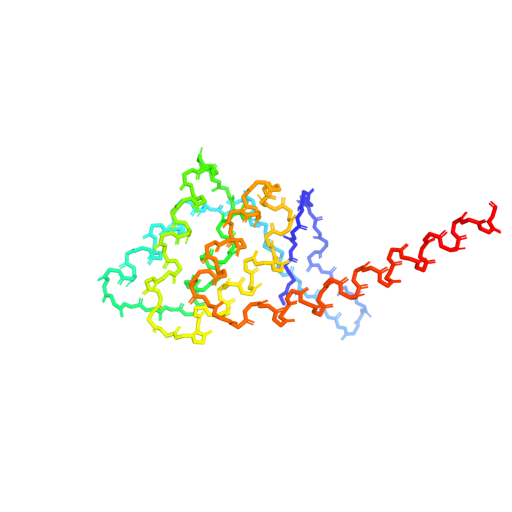N A 1 118 ? -4.455 4.208 15.741 1.00 69.56 118 ASN A O 1
ATOM 957 N N . MET A 1 119 ? -3.204 3.721 13.938 1.00 66.19 119 MET A N 1
ATOM 958 C CA . MET A 1 119 ? -3.731 2.369 13.727 1.00 66.19 119 MET A CA 1
ATOM 959 C C . MET A 1 119 ? -3.085 1.299 14.621 1.00 66.19 119 MET A C 1
ATOM 961 O O . MET A 1 119 ? -3.756 0.340 15.005 1.00 66.19 119 MET A O 1
ATOM 965 N N . TYR A 1 120 ? -1.802 1.446 14.959 1.00 63.62 120 TYR A N 1
ATOM 966 C CA . TYR A 1 120 ? -1.011 0.456 15.687 1.00 63.62 120 TYR A CA 1
ATOM 967 C C . TYR A 1 120 ? -0.259 1.114 16.842 1.00 63.62 120 TYR A C 1
ATOM 969 O O . TYR A 1 120 ? 0.670 1.890 16.634 1.00 63.62 120 TYR A O 1
ATOM 977 N N . ARG A 1 121 ? -0.577 0.711 18.078 1.00 54.44 121 ARG A N 1
ATOM 978 C CA . ARG A 1 121 ? 0.220 1.072 19.268 1.00 54.44 121 ARG A CA 1
ATOM 979 C C . ARG A 1 121 ? 1.658 0.523 19.233 1.00 54.44 121 ARG A C 1
ATOM 981 O O . ARG A 1 121 ? 2.470 0.946 20.038 1.00 54.44 121 ARG A O 1
ATOM 988 N N . LEU A 1 122 ? 1.957 -0.419 18.334 1.00 50.88 122 LEU A N 1
ATOM 989 C CA . LEU A 1 122 ? 3.201 -1.203 18.303 1.00 50.88 122 LEU A CA 1
ATOM 990 C C . LEU A 1 122 ? 4.351 -0.540 17.522 1.00 50.88 122 LEU A C 1
ATOM 992 O O . LEU A 1 122 ? 5.471 -1.032 17.506 1.00 50.88 122 LEU A O 1
ATOM 996 N N . ILE A 1 123 ? 4.077 0.563 16.830 1.00 52.56 123 ILE A N 1
ATOM 997 C CA . ILE A 1 123 ? 5.028 1.147 15.879 1.00 52.56 123 ILE A CA 1
ATOM 998 C C . ILE A 1 123 ? 6.149 1.921 16.563 1.00 52.56 123 ILE A C 1
ATOM 1000 O O . ILE A 1 123 ? 7.234 2.045 16.000 1.00 52.56 123 ILE A O 1
ATOM 1004 N N . ASP A 1 124 ? 5.934 2.378 17.792 1.00 54.19 124 ASP A N 1
ATOM 1005 C CA . ASP A 1 124 ? 6.976 3.072 18.541 1.00 54.19 124 ASP A CA 1
ATOM 1006 C C . ASP A 1 124 ? 8.231 2.195 18.754 1.00 54.19 124 ASP A C 1
ATOM 1008 O O . ASP A 1 124 ? 9.328 2.740 18.721 1.00 54.19 124 ASP A O 1
ATOM 1012 N N . GLU A 1 125 ? 8.116 0.860 18.846 1.00 48.66 125 GLU A N 1
ATOM 1013 C CA . GLU A 1 125 ? 9.275 -0.044 19.008 1.00 48.66 125 GLU A CA 1
ATOM 1014 C C . GLU A 1 125 ? 10.120 -0.181 17.728 1.00 48.66 125 GLU A C 1
ATOM 1016 O O . GLU A 1 125 ? 11.334 0.002 17.775 1.00 48.66 125 GLU A O 1
ATOM 1021 N N . ILE A 1 126 ? 9.492 -0.396 16.564 1.00 53.47 126 ILE A N 1
ATOM 1022 C CA . ILE A 1 126 ? 10.203 -0.509 15.271 1.00 53.47 126 ILE A CA 1
ATOM 1023 C C . ILE A 1 126 ? 10.937 0.799 14.931 1.00 53.47 126 ILE A C 1
ATOM 1025 O O . ILE A 1 126 ? 12.050 0.788 14.403 1.00 53.47 126 ILE A O 1
ATOM 1029 N N . PHE A 1 127 ? 10.322 1.948 15.234 1.00 54.72 127 PHE A N 1
ATOM 1030 C CA . PHE A 1 127 ? 10.936 3.253 14.983 1.00 54.72 127 PHE A CA 1
ATOM 1031 C C . PHE A 1 127 ? 12.006 3.630 16.011 1.00 54.72 127 PHE A C 1
ATOM 1033 O O . PHE A 1 127 ? 12.970 4.298 15.638 1.00 54.72 127 PHE A O 1
ATOM 1040 N N . GLU A 1 128 ? 11.860 3.239 17.279 1.00 55.44 128 GLU A N 1
ATOM 1041 C CA . GLU A 1 128 ? 12.895 3.439 18.300 1.00 55.44 128 GLU A CA 1
ATOM 1042 C C . GLU A 1 128 ? 14.185 2.691 17.941 1.00 55.44 128 GLU A C 1
ATOM 1044 O O . GLU A 1 128 ? 15.265 3.280 18.044 1.00 55.44 128 GLU A O 1
ATOM 1049 N N . ASP A 1 129 ? 14.082 1.451 17.458 1.00 49.62 129 ASP A N 1
ATOM 1050 C CA . ASP A 1 129 ? 15.250 0.655 17.068 1.00 49.62 129 ASP A CA 1
ATOM 1051 C C . ASP A 1 129 ? 15.924 1.215 15.804 1.00 49.62 129 ASP A C 1
ATOM 1053 O O . ASP A 1 129 ? 17.117 1.526 15.838 1.00 49.62 129 ASP A O 1
ATOM 1057 N N . GLY A 1 130 ? 15.161 1.518 14.744 1.00 53.00 130 GLY A N 1
ATOM 1058 C CA . GLY A 1 130 ? 15.721 2.121 13.525 1.00 53.00 130 GLY A CA 1
ATOM 1059 C C . GLY A 1 130 ? 16.326 3.520 13.736 1.00 53.00 130 GLY A C 1
ATOM 1060 O O . GLY A 1 130 ? 17.328 3.876 13.115 1.00 53.00 130 GLY A O 1
ATOM 1061 N N . ARG A 1 131 ? 15.768 4.332 14.649 1.00 55.81 131 ARG A N 1
ATOM 1062 C CA . ARG A 1 131 ? 16.319 5.656 14.993 1.00 55.81 131 ARG A CA 1
ATOM 1063 C C . ARG A 1 131 ? 17.623 5.540 15.787 1.00 55.81 131 ARG A C 1
ATOM 1065 O O . ARG A 1 131 ? 18.528 6.346 15.572 1.00 55.81 131 ARG A O 1
ATOM 1072 N N . ARG A 1 132 ? 17.735 4.577 16.711 1.00 50.69 132 ARG A N 1
ATOM 1073 C CA . ARG A 1 132 ? 18.990 4.339 17.447 1.00 50.69 132 ARG A CA 1
ATOM 1074 C C . ARG A 1 132 ? 20.093 3.859 16.515 1.00 50.69 132 ARG A C 1
ATOM 1076 O O . ARG A 1 132 ? 21.198 4.386 16.607 1.00 50.69 132 ARG A O 1
ATOM 1083 N N . GLU A 1 133 ? 19.790 2.922 15.623 1.00 50.19 133 GLU A N 1
ATOM 1084 C CA . GLU A 1 133 ? 20.757 2.381 14.663 1.00 50.19 133 GLU A CA 1
ATOM 1085 C C . GLU A 1 133 ? 21.226 3.457 13.671 1.00 50.19 133 GLU A C 1
ATOM 1087 O O . GLU A 1 133 ? 22.430 3.694 13.561 1.00 50.19 133 GLU A O 1
ATOM 1092 N N . GLY A 1 134 ? 20.302 4.224 13.077 1.00 48.47 134 GLY A N 1
ATOM 1093 C CA . GLY A 1 134 ? 20.645 5.305 12.145 1.00 48.47 134 GLY A CA 1
ATOM 1094 C C . GLY A 1 134 ? 21.431 6.465 12.776 1.00 48.47 134 GLY A C 1
ATOM 1095 O O . GLY A 1 134 ? 22.344 7.004 12.156 1.00 48.47 134 GLY A O 1
ATOM 1096 N N . HIS A 1 135 ? 21.151 6.848 14.030 1.00 46.03 135 HIS A N 1
ATOM 1097 C CA . HIS A 1 135 ? 21.975 7.852 14.722 1.00 46.03 135 HIS A CA 1
ATOM 1098 C C . HIS A 1 135 ? 23.374 7.332 15.069 1.00 46.03 135 HIS A C 1
ATOM 1100 O O . HIS A 1 135 ? 24.322 8.114 15.067 1.00 46.03 135 HIS A O 1
ATOM 1106 N N . LEU A 1 136 ? 23.511 6.042 15.385 1.00 41.31 136 LEU A N 1
ATOM 1107 C CA . LEU A 1 136 ? 24.801 5.419 15.683 1.00 41.31 136 LEU A CA 1
ATOM 1108 C C . LEU A 1 136 ? 25.695 5.335 14.445 1.00 41.31 136 LEU A C 1
ATOM 1110 O O . LEU A 1 136 ? 26.899 5.556 14.571 1.00 41.31 136 LEU A O 1
ATOM 1114 N N . GLU A 1 137 ? 25.128 5.042 13.275 1.00 49.22 137 GLU A N 1
ATOM 1115 C CA . GLU A 1 137 ? 25.867 5.037 12.008 1.00 49.22 137 GLU A CA 1
ATOM 1116 C C . GLU A 1 137 ? 26.286 6.452 11.598 1.00 49.22 137 GLU A C 1
ATOM 1118 O O . GLU A 1 137 ? 27.482 6.698 11.456 1.00 49.22 137 GLU A O 1
ATOM 1123 N N . VAL A 1 138 ? 25.362 7.420 11.575 1.00 43.34 138 VAL A N 1
ATOM 1124 C CA . VAL A 1 138 ? 25.678 8.821 11.226 1.00 43.34 138 VAL A CA 1
ATOM 1125 C C . VAL A 1 138 ? 26.683 9.452 12.203 1.00 43.34 138 VAL A C 1
ATOM 1127 O O . VAL A 1 138 ? 27.551 10.225 11.802 1.00 43.34 138 VAL A O 1
ATOM 1130 N N . PHE A 1 139 ? 26.615 9.121 13.497 1.00 38.47 139 PHE A N 1
ATOM 1131 C CA . PHE A 1 139 ? 27.588 9.599 14.486 1.00 38.47 139 PHE A CA 1
ATOM 1132 C C . PHE A 1 139 ? 28.983 8.987 14.284 1.00 38.47 139 PHE A C 1
ATOM 1134 O O . PHE A 1 139 ? 29.983 9.684 14.451 1.00 38.47 139 PHE A O 1
ATOM 1141 N N . LYS A 1 140 ? 29.071 7.700 13.918 1.00 47.12 140 LYS A N 1
ATOM 1142 C CA . LYS A 1 140 ? 30.348 7.036 13.607 1.00 47.12 140 LYS A CA 1
ATOM 1143 C C . LYS A 1 140 ? 30.968 7.568 12.317 1.00 47.12 140 LYS A C 1
ATOM 1145 O O . LYS A 1 140 ? 32.169 7.826 12.303 1.00 47.12 140 LYS A O 1
ATOM 1150 N N . GLU A 1 141 ? 30.159 7.774 11.283 1.00 51.59 141 GLU A N 1
ATOM 1151 C CA . GLU A 1 141 ? 30.596 8.357 10.012 1.00 51.59 141 GLU A CA 1
ATOM 1152 C C . GLU A 1 141 ? 31.082 9.800 10.210 1.00 51.59 141 GLU A C 1
ATOM 1154 O O . GLU A 1 141 ? 32.197 10.131 9.812 1.00 51.59 141 GLU A O 1
ATOM 1159 N N . GLY A 1 142 ? 30.344 10.625 10.963 1.00 39.12 142 GLY A N 1
ATOM 1160 C CA . GLY A 1 142 ? 30.768 11.990 11.302 1.00 39.12 142 GLY A CA 1
ATOM 1161 C C . GLY A 1 142 ? 32.051 12.069 12.148 1.00 39.12 142 GLY A C 1
ATOM 1162 O O . GLY A 1 142 ? 32.815 13.026 12.027 1.00 39.12 142 GLY A O 1
ATOM 1163 N N . LEU A 1 143 ? 32.333 11.058 12.978 1.00 42.53 143 LEU A N 1
ATOM 1164 C CA . LEU A 1 143 ? 33.594 10.940 13.727 1.00 42.53 143 LEU A CA 1
ATOM 1165 C C . LEU A 1 143 ? 34.779 10.537 12.840 1.00 42.53 143 LEU A C 1
ATOM 1167 O O . LEU A 1 143 ? 35.898 10.978 13.095 1.00 42.53 143 LEU A O 1
ATOM 1171 N N . GLN A 1 144 ? 34.552 9.712 11.814 1.00 48.56 144 GLN A N 1
ATOM 1172 C CA . GLN A 1 144 ? 35.592 9.309 10.863 1.00 48.56 144 GLN A CA 1
ATOM 1173 C C . GLN A 1 144 ? 35.906 10.404 9.839 1.00 48.56 144 GLN A C 1
ATOM 1175 O O . GLN A 1 144 ? 37.070 10.579 9.483 1.00 48.56 144 GLN A O 1
ATOM 1180 N N . GLU A 1 145 ? 34.908 11.172 9.403 1.00 50.91 145 GLU A N 1
ATOM 1181 C CA . GLU A 1 145 ? 35.111 12.294 8.480 1.00 50.91 145 GLU A CA 1
ATOM 1182 C C . GLU A 1 145 ? 35.736 13.521 9.160 1.00 50.91 145 GLU A C 1
ATOM 1184 O O . GLU A 1 145 ? 36.487 14.252 8.525 1.00 50.91 145 GLU A O 1
ATOM 1189 N N . GLY A 1 146 ? 35.514 13.723 10.465 1.00 38.78 146 GLY A N 1
ATOM 1190 C CA . GLY A 1 146 ? 36.145 14.806 11.234 1.00 38.78 146 GLY A CA 1
ATOM 1191 C C . GLY A 1 146 ? 37.614 14.571 11.623 1.00 38.78 146 GLY A C 1
ATOM 1192 O O . GLY A 1 146 ? 38.215 15.436 12.260 1.00 38.78 146 GLY A O 1
ATOM 1193 N N . MET A 1 147 ? 38.185 13.409 11.289 1.00 44.84 147 MET A N 1
ATOM 1194 C CA . MET A 1 147 ? 39.559 13.014 11.630 1.00 44.84 147 MET A CA 1
ATOM 1195 C C . MET A 1 147 ? 40.508 12.909 10.418 1.00 44.84 147 MET A C 1
ATOM 1197 O O . MET A 1 147 ? 41.653 12.490 10.603 1.00 44.84 147 MET A O 1
ATOM 1201 N N . ASN A 1 148 ? 40.065 13.301 9.217 1.00 40.12 148 ASN A N 1
ATOM 1202 C CA . ASN A 1 148 ? 40.901 13.424 8.014 1.00 40.12 148 ASN A CA 1
ATOM 1203 C C . ASN A 1 148 ? 41.111 14.886 7.610 1.00 40.12 148 ASN A C 1
ATOM 1205 O O . ASN A 1 148 ? 40.128 15.656 7.641 1.00 40.12 148 ASN A O 1
#

Secondary structure (DSSP, 8-state):
-EEE-SS-----SEEE-SS-EEE--EEEGGGSBHHHHHHHHHHHHHTT---HHHHHHHHHGGGSB-S-HHHHHHHHHHHGGG--SHHHHHHHHHHHHHH-TTTS-HHHHHHHHHHHHHH-TTHHHHHHHHHHHHHHHHHHHHHHHTT-

pLDDT: mean 72.55, std 20.65, range [38.47, 98.12]

Sequence (148 aa):
MVLYHASISSAPEELNIGTALYRVENVFLAHVNGDEALDEVEHHLRDGRWEPRDRLRLALAMNMRLSDPSRAFDRVLSLIPQVRNPSERELVVSALLTLGEQALSEEQRLRLRRELRNMYRLIDEIFEDGRREGHLEVFKEGLQEGMN

Radius of gyration: 18.35 Å; chains: 1; bounding box: 56×40×36 Å